Protein AF-A0AAF0P1T5-F1 (afdb_monomer_lite)

Radius of gyration: 16.49 Å; chains: 1; bounding box: 42×25×46 Å

InterPro domains:
  IPR015068 Protein of unknown function DUF1877 [PF08974] (1-131)
  IPR035944 YfbM-like super family [G3DSA:3.40.1760.10] (1-134)
  IPR035944 YfbM-like super family [SSF111069] (29-131)

Foldseek 3Di:
DFDWDFAADDDPVLVVVCVVPLQSVCCVQQNDPVDPPTDGDDGPDTPGFCLQVQLCLFPVARADDDQALSCVRRNADFTHDQPPPGGDHDDDPVSVVSNVVRVVVDDPVSSVVRNDLVSCCVRCRPPNCSCPPVD

Sequence (135 aa):
MSMVLIGRRLSSEEFTAVLTDPTAVDRLLYGDLDDDDAEMPEPELDLDKSWHGIHFPFTGTAWQVSEGAETAILGGVEIGQDGGYGPPRLLDRDTVRAVAAALDALGVETLRARFDPGAMAATDIYPDIWTIGTG

pLDDT: mean 91.22, std 7.33, range [46.47, 97.19]

Organism: NCBI:txid2749844

Structure (mmCIF, N/CA/C/O backbone):
data_AF-A0AAF0P1T5-F1
#
_entry.id   AF-A0AAF0P1T5-F1
#
loop_
_atom_site.group_PDB
_atom_site.id
_atom_site.type_symbol
_atom_site.label_atom_id
_atom_site.label_alt_id
_atom_site.label_comp_id
_atom_site.label_asym_id
_atom_site.label_entity_id
_atom_site.label_seq_id
_atom_site.pdbx_PDB_ins_code
_atom_site.Cartn_x
_atom_site.Cartn_y
_atom_site.Cartn_z
_atom_site.occupancy
_atom_site.B_iso_or_equiv
_atom_site.auth_seq_id
_atom_site.auth_comp_id
_atom_site.auth_asym_id
_atom_site.auth_atom_id
_atom_site.pdbx_PDB_model_num
ATOM 1 N N . MET A 1 1 ? 15.870 8.253 6.026 1.00 63.50 1 MET A N 1
ATOM 2 C CA . MET A 1 1 ? 14.641 7.538 6.422 1.00 63.50 1 MET A CA 1
ATOM 3 C C . MET A 1 1 ? 14.194 6.732 5.205 1.00 63.50 1 MET A C 1
ATOM 5 O O . MET A 1 1 ? 14.362 7.243 4.100 1.00 63.50 1 MET A O 1
ATOM 9 N N . SER A 1 2 ? 13.794 5.467 5.364 1.00 84.19 2 SER A N 1
ATOM 10 C CA . SER A 1 2 ? 13.379 4.614 4.233 1.00 84.19 2 SER A CA 1
ATOM 11 C C . SER A 1 2 ? 11.862 4.467 4.221 1.00 84.19 2 SER A C 1
ATOM 13 O O . SER A 1 2 ? 11.273 4.380 5.292 1.00 84.19 2 SER A O 1
ATOM 15 N N . MET A 1 3 ? 11.261 4.416 3.033 1.00 91.75 3 MET A N 1
ATOM 16 C CA . MET A 1 3 ? 9.818 4.259 2.865 1.00 91.75 3 MET A CA 1
ATOM 17 C C . MET A 1 3 ? 9.492 2.789 2.614 1.00 91.75 3 MET A C 1
ATOM 19 O O . MET A 1 3 ? 9.902 2.233 1.593 1.00 91.75 3 MET A O 1
ATOM 23 N N . VAL A 1 4 ? 8.772 2.172 3.545 1.00 93.19 4 VAL A N 1
ATOM 24 C CA . VAL A 1 4 ? 8.344 0.771 3.463 1.00 93.19 4 VAL A CA 1
ATOM 25 C C . VAL A 1 4 ? 6.828 0.683 3.350 1.00 93.19 4 VAL A C 1
ATOM 27 O O . VAL A 1 4 ? 6.130 1.602 3.778 1.00 93.19 4 VAL A O 1
ATOM 30 N N . LEU A 1 5 ? 6.320 -0.415 2.793 1.00 95.06 5 LEU A N 1
ATOM 31 C CA . LEU A 1 5 ? 4.888 -0.707 2.799 1.00 95.06 5 LEU A CA 1
ATOM 32 C C . LEU A 1 5 ? 4.619 -1.930 3.662 1.00 95.06 5 LEU A C 1
ATOM 34 O O . LEU A 1 5 ? 5.028 -3.041 3.326 1.00 95.06 5 LEU A O 1
ATOM 38 N N . ILE A 1 6 ? 3.859 -1.703 4.727 1.00 94.56 6 ILE A N 1
ATOM 39 C CA . ILE A 1 6 ? 3.277 -2.748 5.560 1.00 94.56 6 ILE A CA 1
ATOM 40 C C . ILE A 1 6 ? 1.759 -2.779 5.381 1.00 94.56 6 ILE A C 1
ATOM 42 O O . ILE A 1 6 ? 1.137 -1.779 5.022 1.00 94.56 6 ILE A O 1
ATOM 46 N N . GLY A 1 7 ? 1.154 -3.932 5.635 1.00 94.75 7 GLY A N 1
ATOM 47 C CA . GLY A 1 7 ? -0.280 -4.142 5.554 1.00 94.75 7 GLY A CA 1
ATOM 48 C C . GLY A 1 7 ? -0.793 -4.957 6.731 1.00 94.75 7 GLY A C 1
ATOM 49 O O . GLY A 1 7 ? -0.135 -5.868 7.234 1.00 94.75 7 GLY A O 1
ATOM 50 N N . ARG A 1 8 ? -2.013 -4.632 7.153 1.00 94.81 8 ARG A N 1
ATOM 51 C CA . ARG A 1 8 ? -2.743 -5.337 8.202 1.00 94.81 8 ARG A CA 1
ATOM 52 C C . ARG A 1 8 ? -4.188 -5.512 7.768 1.00 94.81 8 ARG A C 1
ATOM 54 O O . ARG A 1 8 ? -4.823 -4.572 7.292 1.00 94.81 8 ARG A O 1
ATOM 61 N N . ARG A 1 9 ? -4.731 -6.709 7.964 1.00 95.75 9 ARG A N 1
ATOM 62 C CA . ARG A 1 9 ? -6.161 -6.959 7.803 1.00 95.75 9 ARG A CA 1
ATOM 63 C C . ARG A 1 9 ? -6.913 -6.497 9.044 1.00 95.75 9 ARG A C 1
ATOM 65 O O . ARG A 1 9 ? -6.515 -6.792 10.164 1.00 95.75 9 ARG A O 1
ATOM 72 N N . LEU A 1 10 ? -8.045 -5.838 8.827 1.00 96.12 10 LEU A N 1
ATOM 73 C CA . LEU A 1 10 ? -8.942 -5.427 9.900 1.00 96.12 10 LEU A CA 1
ATOM 74 C C . LEU A 1 10 ? -10.121 -6.396 10.014 1.00 96.12 10 LEU A C 1
ATOM 76 O O . LEU A 1 10 ? -10.700 -6.832 9.012 1.00 96.12 10 LEU A O 1
ATOM 80 N N . SER A 1 11 ? -10.502 -6.718 11.244 1.00 95.94 11 SER A N 1
ATOM 81 C CA . SER A 1 11 ? -11.827 -7.251 11.550 1.00 95.94 11 SER A CA 1
ATOM 82 C C . SER A 1 11 ? -12.910 -6.203 11.265 1.00 95.94 11 SER A C 1
ATOM 84 O O . SER A 1 11 ? -12.636 -5.012 11.118 1.00 95.94 11 SER A O 1
ATOM 86 N N . SER A 1 12 ? -14.177 -6.623 11.199 1.00 95.88 12 SER A N 1
ATOM 87 C CA . SER A 1 12 ? -15.292 -5.681 11.006 1.00 95.88 12 SER A CA 1
ATOM 88 C C . SER A 1 12 ? -15.415 -4.660 12.143 1.00 95.88 12 SER A C 1
ATOM 90 O O . SER A 1 12 ? -15.844 -3.532 11.902 1.00 95.88 12 SER A O 1
ATOM 92 N N . GLU A 1 13 ? -15.030 -5.045 13.362 1.00 96.56 13 GLU A N 1
ATOM 93 C CA . GLU A 1 13 ? -15.007 -4.158 14.526 1.00 96.56 13 GLU A CA 1
ATOM 94 C C . GLU A 1 13 ? -13.891 -3.116 14.402 1.00 96.56 13 GLU A C 1
ATOM 96 O O . GLU A 1 13 ? -14.182 -1.925 14.457 1.00 96.56 13 GLU A O 1
ATOM 101 N N . GLU A 1 14 ? -12.652 -3.539 14.125 1.00 96.31 14 GLU A N 1
ATOM 102 C CA . GLU A 1 14 ? -11.520 -2.622 13.908 1.00 96.31 14 GLU A CA 1
ATOM 103 C C . GLU A 1 14 ? -11.777 -1.674 12.729 1.00 96.31 14 GLU A C 1
ATOM 105 O O . GLU A 1 14 ? -11.534 -0.47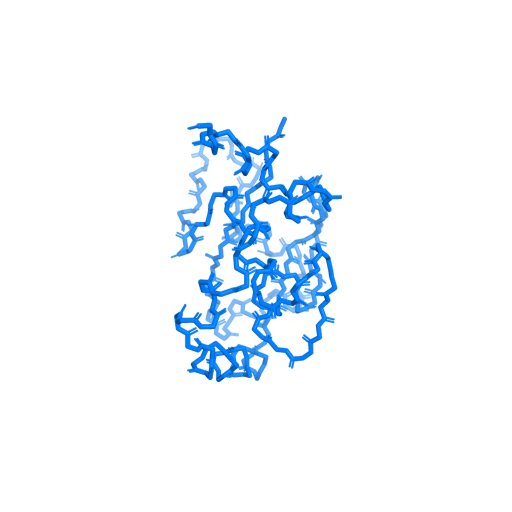7 12.838 1.00 96.31 14 GLU A O 1
ATOM 110 N N . PHE A 1 15 ? -12.330 -2.176 11.619 1.00 96.75 15 PHE A N 1
ATOM 111 C CA . PHE A 1 15 ? -12.688 -1.347 10.466 1.00 96.75 15 PHE A CA 1
ATOM 112 C C . PHE A 1 15 ? -13.705 -0.261 10.846 1.00 96.75 15 PHE A C 1
ATOM 114 O O . PHE A 1 15 ? -13.542 0.904 10.494 1.00 96.75 15 PHE A O 1
ATOM 121 N N . THR A 1 16 ? -14.741 -0.624 11.608 1.00 96.56 16 THR A N 1
ATOM 122 C CA . THR A 1 16 ? -15.753 0.334 12.081 1.00 96.56 16 THR A CA 1
ATOM 123 C C . THR A 1 16 ? -15.161 1.337 13.071 1.00 96.56 16 THR A C 1
ATOM 125 O O . THR A 1 16 ? -15.500 2.522 13.022 1.00 96.56 16 THR A O 1
ATOM 128 N N . ALA A 1 17 ? -14.264 0.884 13.948 1.00 95.94 17 ALA A N 1
ATOM 129 C CA . ALA A 1 17 ? -13.558 1.741 14.889 1.00 95.94 17 ALA A CA 1
ATOM 130 C C . ALA A 1 17 ? -12.705 2.781 14.152 1.00 95.94 17 ALA A C 1
ATOM 132 O O . ALA A 1 17 ? -12.843 3.963 14.435 1.00 95.94 17 ALA A O 1
ATOM 133 N N . VAL A 1 18 ? -11.931 2.368 13.143 1.00 96.69 18 VAL A N 1
ATOM 134 C CA . VAL A 1 18 ? -11.110 3.264 12.309 1.00 96.69 18 VAL A CA 1
ATOM 135 C C . VAL A 1 18 ? -11.966 4.279 11.543 1.00 96.69 18 VAL A C 1
ATOM 137 O O . VAL A 1 18 ? -11.591 5.441 11.430 1.00 96.69 18 VAL A O 1
ATOM 140 N N . LEU A 1 19 ? -13.143 3.884 11.047 1.00 95.62 19 LEU A N 1
ATOM 141 C CA . LEU A 1 19 ? -14.062 4.830 10.401 1.00 95.62 19 LEU A CA 1
ATOM 142 C C . LEU A 1 19 ? -14.679 5.841 11.375 1.00 95.62 19 LEU A C 1
ATOM 144 O O . LEU A 1 19 ? -15.000 6.960 10.979 1.00 95.62 19 LEU A O 1
ATOM 148 N N . THR A 1 20 ? -14.888 5.440 12.629 1.00 96.81 20 THR A N 1
ATOM 149 C CA . THR A 1 20 ? -15.469 6.304 13.668 1.00 96.81 20 THR A CA 1
ATOM 150 C C . THR A 1 20 ? -14.417 7.247 14.249 1.00 96.81 20 THR A C 1
ATOM 152 O O . THR A 1 20 ? -14.707 8.414 14.507 1.00 96.81 20 THR A O 1
ATOM 155 N N . ASP A 1 21 ? -13.201 6.741 14.431 1.00 96.12 21 ASP A N 1
ATOM 156 C CA . ASP A 1 21 ?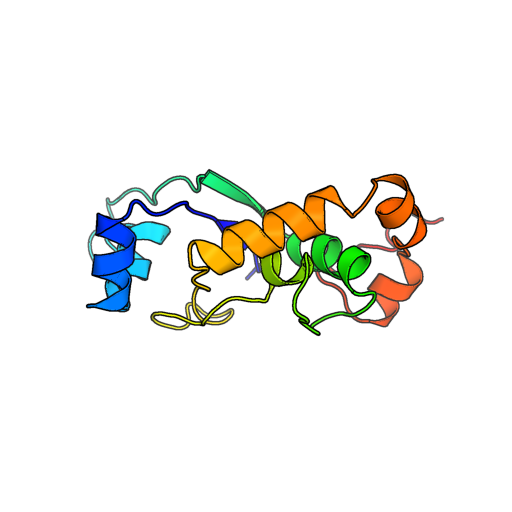 -12.037 7.447 14.942 1.00 96.12 21 ASP A CA 1
ATOM 157 C C . ASP A 1 21 ? -10.798 7.081 14.101 1.00 96.12 21 ASP A C 1
ATOM 159 O O . ASP A 1 21 ? -10.138 6.070 14.364 1.00 96.12 21 ASP A O 1
ATOM 163 N N . PRO A 1 22 ? -10.451 7.909 13.097 1.00 94.50 22 PRO A N 1
ATOM 164 C CA . PRO A 1 22 ? -9.288 7.687 12.243 1.00 94.50 22 PRO A CA 1
ATOM 165 C C . PRO A 1 22 ? -7.958 7.574 12.988 1.00 94.50 22 PRO A C 1
ATOM 167 O O . PRO A 1 22 ? -7.034 6.975 12.452 1.00 94.50 22 PRO A O 1
ATOM 170 N N . THR A 1 23 ? -7.841 8.109 14.210 1.00 91.62 23 THR A N 1
ATOM 171 C CA . THR A 1 23 ? -6.604 8.012 15.008 1.00 91.62 23 THR A CA 1
ATOM 172 C C . THR A 1 23 ? -6.364 6.599 15.544 1.00 91.62 23 THR A C 1
ATOM 174 O O . THR A 1 23 ? -5.242 6.236 15.890 1.00 91.62 23 THR A O 1
ATOM 177 N N . ALA A 1 24 ? -7.394 5.742 15.545 1.00 92.94 24 ALA A N 1
ATOM 178 C CA . ALA A 1 24 ? -7.254 4.341 15.920 1.00 92.94 24 ALA A CA 1
ATOM 179 C C . ALA A 1 24 ? -6.295 3.569 14.994 1.00 92.94 24 ALA A C 1
ATOM 181 O O . ALA A 1 24 ? -5.762 2.541 15.414 1.00 92.94 24 ALA A O 1
ATOM 182 N N . VAL A 1 25 ? -6.055 4.057 13.767 1.00 93.81 25 VAL A N 1
ATOM 183 C CA . VAL A 1 25 ? -5.121 3.426 12.824 1.00 93.81 25 VAL A CA 1
ATOM 184 C C . VAL A 1 25 ? -3.686 3.422 13.349 1.00 93.81 25 VAL A C 1
ATOM 186 O O . VAL A 1 25 ? -2.998 2.416 13.197 1.00 93.81 25 VAL A O 1
ATOM 189 N N . ASP A 1 26 ? -3.266 4.483 14.040 1.00 90.88 26 ASP A N 1
ATOM 190 C CA . ASP A 1 26 ? -1.896 4.611 14.541 1.00 90.88 26 ASP A CA 1
ATOM 191 C C . ASP A 1 26 ? -1.622 3.541 15.595 1.00 90.88 26 ASP A C 1
ATOM 193 O O . ASP A 1 26 ? -0.620 2.836 15.523 1.00 90.88 26 ASP A O 1
ATOM 197 N N . ARG A 1 27 ? -2.585 3.305 16.493 1.00 90.62 27 ARG A N 1
ATOM 198 C CA . ARG A 1 27 ? -2.495 2.228 17.487 1.00 90.62 27 ARG A CA 1
ATOM 199 C C . ARG A 1 27 ? -2.436 0.841 16.851 1.00 90.62 27 ARG A C 1
ATOM 201 O O . ARG A 1 27 ? -1.736 -0.041 17.340 1.00 90.62 27 ARG A O 1
ATOM 208 N N . LEU A 1 28 ? -3.188 0.629 15.773 1.00 92.38 28 LEU A N 1
ATOM 209 C CA . LEU A 1 28 ? -3.244 -0.662 15.083 1.00 92.38 28 LEU A CA 1
ATOM 210 C C . LEU A 1 28 ? -1.959 -0.979 14.306 1.00 92.38 28 LEU A C 1
ATOM 212 O O . LEU A 1 28 ? -1.636 -2.158 14.146 1.00 92.38 28 LEU A O 1
ATOM 216 N N . LEU A 1 29 ? -1.265 0.046 13.806 1.00 90.56 29 LEU A N 1
ATOM 217 C CA . LEU A 1 29 ? -0.040 -0.101 13.016 1.00 90.56 29 LEU A CA 1
ATOM 218 C C . LEU A 1 29 ? 1.231 -0.002 13.860 1.00 90.56 29 LEU A C 1
ATOM 220 O O . LEU A 1 29 ? 2.190 -0.722 13.596 1.00 90.56 29 LEU A O 1
ATOM 224 N N . TYR A 1 30 ? 1.243 0.882 14.853 1.00 88.06 30 TYR A N 1
ATOM 225 C CA . TYR A 1 30 ? 2.445 1.268 15.591 1.00 88.06 30 TYR A CA 1
ATOM 226 C C . TYR A 1 30 ? 2.377 0.950 17.087 1.00 88.06 30 TYR A C 1
ATOM 228 O O . TYR A 1 30 ? 3.381 1.090 17.774 1.00 88.06 30 TYR A O 1
ATOM 236 N N . GLY A 1 31 ? 1.239 0.470 17.592 1.00 89.00 31 GLY A N 1
ATOM 237 C CA . GLY A 1 31 ? 1.063 0.207 19.020 1.00 89.00 31 GLY A CA 1
ATOM 238 C C . GLY A 1 31 ? 0.773 1.480 19.813 1.00 89.00 31 GLY A C 1
ATOM 239 O O . GLY A 1 31 ? 0.341 2.492 19.261 1.00 89.00 31 GLY A O 1
ATOM 240 N N . ASP A 1 32 ? 0.940 1.416 21.131 1.00 87.88 32 ASP A N 1
ATOM 241 C CA . ASP A 1 32 ? 0.719 2.579 21.987 1.00 87.88 32 ASP A CA 1
ATOM 242 C C . ASP A 1 32 ? 1.916 3.533 21.905 1.00 87.88 32 ASP A C 1
ATOM 244 O O . ASP A 1 32 ? 2.958 3.287 22.499 1.00 87.88 32 ASP A O 1
ATOM 248 N N . LEU A 1 33 ? 1.770 4.615 21.137 1.00 84.38 33 LEU A N 1
ATOM 249 C CA . LEU A 1 33 ? 2.833 5.603 20.928 1.00 84.38 33 LEU A CA 1
ATOM 250 C C . LEU A 1 33 ? 3.164 6.424 22.187 1.00 84.38 33 LEU A C 1
ATOM 252 O O . LEU A 1 33 ? 4.179 7.119 22.190 1.00 84.38 33 LEU A O 1
ATOM 256 N N . ASP A 1 34 ? 2.321 6.370 23.224 1.00 86.69 34 ASP A N 1
ATOM 257 C CA . ASP A 1 34 ? 2.553 7.048 24.505 1.00 86.69 34 ASP A CA 1
ATOM 258 C C . ASP A 1 34 ? 3.301 6.158 25.522 1.00 86.69 34 ASP A C 1
ATOM 260 O O . ASP A 1 34 ? 3.691 6.640 26.590 1.00 86.69 34 ASP A O 1
ATOM 264 N N . ASP A 1 35 ? 3.502 4.873 25.211 1.00 88.44 35 ASP A N 1
ATOM 265 C CA . ASP A 1 35 ? 4.210 3.904 26.050 1.00 88.44 35 ASP A CA 1
ATOM 266 C C . ASP A 1 35 ? 5.524 3.482 25.375 1.00 88.44 35 ASP A C 1
ATOM 268 O O . ASP A 1 35 ? 5.537 2.703 24.424 1.00 88.44 35 ASP A O 1
ATOM 272 N N . ASP A 1 36 ? 6.649 3.989 25.889 1.00 83.56 36 ASP A N 1
ATOM 273 C CA . ASP A 1 36 ? 7.991 3.690 25.367 1.00 83.56 36 ASP A CA 1
ATOM 274 C C . ASP A 1 36 ? 8.348 2.187 25.439 1.00 83.56 36 ASP A C 1
ATOM 276 O O . ASP A 1 36 ? 9.247 1.739 24.721 1.00 83.56 36 ASP A O 1
ATOM 280 N N . ASP A 1 37 ? 7.665 1.412 26.292 1.00 87.56 37 ASP A N 1
ATOM 281 C CA . ASP A 1 37 ? 7.854 -0.035 26.435 1.00 87.56 37 ASP A CA 1
ATOM 282 C C . ASP A 1 37 ? 6.883 -0.852 25.553 1.00 87.56 37 ASP A C 1
ATOM 284 O O . ASP A 1 37 ? 6.976 -2.086 25.511 1.00 87.56 37 ASP A O 1
ATOM 288 N N . ALA A 1 38 ? 5.951 -0.208 24.839 1.00 85.06 38 ALA A N 1
ATOM 289 C CA . ALA A 1 38 ? 5.011 -0.906 23.974 1.00 85.06 38 ALA A CA 1
ATOM 290 C C . ALA A 1 38 ? 5.706 -1.488 22.736 1.00 85.06 38 ALA A C 1
ATOM 292 O O . ALA A 1 38 ? 6.399 -0.808 21.976 1.00 85.06 38 ALA A O 1
ATOM 293 N N . GLU A 1 39 ? 5.471 -2.777 22.489 1.00 85.44 39 GLU A N 1
ATOM 294 C CA . GLU A 1 39 ? 5.945 -3.428 21.274 1.00 85.44 39 GLU A CA 1
ATOM 295 C C . GLU A 1 39 ? 5.092 -3.007 20.073 1.00 85.44 39 GLU A C 1
ATOM 297 O O . GLU A 1 39 ? 3.857 -3.076 20.098 1.00 85.44 39 GLU A O 1
ATOM 302 N N . MET A 1 40 ? 5.764 -2.620 18.986 1.00 86.62 40 MET A N 1
ATOM 303 C CA . MET A 1 40 ? 5.099 -2.422 17.704 1.00 86.62 40 MET A CA 1
ATOM 304 C C . MET A 1 40 ? 4.457 -3.738 17.242 1.00 86.62 40 MET A C 1
ATOM 306 O O . MET A 1 40 ? 5.148 -4.759 17.181 1.00 86.62 40 MET A O 1
ATOM 310 N N . PRO A 1 41 ? 3.169 -3.731 16.856 1.00 90.12 41 PRO A N 1
ATOM 311 C CA . PRO A 1 41 ? 2.532 -4.909 16.290 1.00 90.12 41 PRO A CA 1
ATOM 312 C C . PRO A 1 41 ? 3.275 -5.396 15.041 1.00 90.12 41 PRO A C 1
ATOM 314 O O . PRO A 1 41 ? 3.588 -4.605 14.150 1.00 90.12 41 PRO A O 1
ATOM 317 N N . GLU A 1 42 ? 3.503 -6.706 14.930 1.00 89.50 42 GLU A N 1
ATOM 318 C CA . GLU A 1 42 ? 4.022 -7.279 13.686 1.00 89.50 42 GLU A CA 1
ATOM 319 C C . GLU A 1 42 ? 2.980 -7.130 12.558 1.00 89.50 42 GLU A C 1
ATOM 321 O O . GLU A 1 42 ? 1.804 -7.474 12.750 1.00 89.50 42 GLU A O 1
ATOM 326 N N . PRO A 1 43 ? 3.371 -6.623 11.376 1.00 91.38 43 PRO A N 1
ATOM 327 C CA . PRO A 1 43 ? 2.453 -6.498 10.253 1.00 91.38 43 PRO A CA 1
ATOM 328 C C . PRO A 1 43 ? 2.122 -7.870 9.644 1.00 91.38 43 PRO A C 1
ATOM 330 O O . PRO A 1 43 ? 2.968 -8.757 9.568 1.00 91.38 43 PRO A O 1
ATOM 333 N N . GLU A 1 44 ? 0.889 -8.044 9.149 1.00 94.38 44 GLU A N 1
ATOM 334 C CA . GLU A 1 44 ? 0.496 -9.280 8.442 1.00 94.38 44 GLU A CA 1
ATOM 335 C C . GLU A 1 44 ? 1.124 -9.365 7.036 1.00 94.38 44 GLU A C 1
ATOM 337 O O . GLU A 1 44 ? 1.297 -10.454 6.487 1.00 94.38 44 GLU A O 1
ATOM 342 N N . LEU A 1 45 ? 1.444 -8.213 6.442 1.00 95.25 45 LEU A N 1
ATOM 343 C CA . LEU A 1 45 ? 2.118 -8.068 5.158 1.00 95.25 45 LEU A CA 1
ATOM 344 C C . LEU A 1 45 ? 3.257 -7.063 5.308 1.00 95.25 45 LEU A C 1
ATOM 346 O O . LEU A 1 45 ? 3.029 -5.950 5.769 1.00 95.25 45 LEU A O 1
ATOM 350 N N . ASP A 1 46 ? 4.448 -7.416 4.843 1.00 95.25 46 ASP A N 1
ATOM 351 C CA . ASP A 1 46 ? 5.583 -6.501 4.749 1.00 95.25 46 ASP A CA 1
ATOM 352 C C . ASP A 1 46 ? 6.224 -6.650 3.364 1.00 95.25 46 ASP A C 1
ATOM 354 O O . ASP A 1 46 ? 6.672 -7.734 2.984 1.00 95.25 46 ASP A O 1
ATOM 358 N N . LEU A 1 47 ? 6.198 -5.574 2.576 1.00 95.88 47 LEU A N 1
ATOM 359 C CA . LEU A 1 47 ? 6.832 -5.508 1.255 1.00 95.88 47 LEU A CA 1
ATOM 360 C C . LEU A 1 47 ? 8.204 -4.820 1.302 1.00 95.88 47 LEU A C 1
ATOM 362 O O . LEU A 1 47 ? 8.840 -4.665 0.251 1.00 95.88 47 LEU A O 1
ATOM 366 N N . ASP A 1 48 ? 8.651 -4.388 2.484 1.00 94.81 48 ASP A N 1
ATOM 367 C CA . ASP A 1 48 ? 9.812 -3.530 2.698 1.00 94.81 48 ASP A CA 1
ATOM 368 C C . ASP A 1 48 ? 9.811 -2.396 1.653 1.00 94.81 48 ASP A C 1
ATOM 370 O O . ASP A 1 48 ? 8.797 -1.722 1.457 1.00 94.81 48 ASP A O 1
ATOM 374 N N . LYS A 1 49 ? 10.902 -2.212 0.907 1.00 95.50 49 LYS A N 1
ATOM 375 C CA . LYS A 1 49 ? 11.050 -1.167 -0.118 1.00 95.50 49 LYS A CA 1
ATOM 376 C C . LYS A 1 49 ? 10.522 -1.581 -1.491 1.00 95.50 49 LYS A C 1
ATOM 378 O O . LYS A 1 49 ? 10.592 -0.799 -2.429 1.00 95.50 49 LYS A O 1
ATOM 383 N N . SER A 1 50 ? 9.990 -2.792 -1.643 1.00 95.00 50 SER A N 1
ATOM 384 C CA . SER A 1 50 ? 9.642 -3.354 -2.958 1.00 95.00 50 SER A CA 1
ATOM 385 C C . SER A 1 50 ? 8.329 -2.813 -3.533 1.00 95.00 50 SER A C 1
ATOM 387 O O . SER A 1 50 ? 8.004 -3.088 -4.686 1.00 95.00 50 SER A O 1
ATOM 389 N N . TRP A 1 51 ? 7.558 -2.056 -2.751 1.00 95.44 51 TRP A N 1
ATOM 390 C CA . TRP A 1 51 ? 6.193 -1.639 -3.081 1.00 95.44 51 TRP A CA 1
ATOM 391 C C . TRP A 1 51 ? 6.078 -0.862 -4.400 1.00 95.44 51 TRP A C 1
ATOM 393 O O . TRP A 1 51 ? 5.184 -1.144 -5.197 1.00 95.44 51 TRP A O 1
ATOM 403 N N . HIS A 1 52 ? 6.997 0.066 -4.679 1.00 94.81 52 HIS A N 1
ATOM 404 C CA . HIS A 1 52 ? 6.947 0.874 -5.905 1.00 94.81 52 HIS A CA 1
ATOM 405 C C . HIS A 1 52 ? 7.336 0.036 -7.126 1.00 94.81 52 HIS A C 1
ATOM 407 O O . HIS A 1 52 ? 6.719 0.135 -8.186 1.00 94.81 52 HIS A O 1
ATOM 413 N N . GLY A 1 53 ? 8.304 -0.867 -6.940 1.00 94.69 53 GLY A N 1
ATOM 414 C CA . GLY A 1 53 ? 8.698 -1.849 -7.944 1.00 94.69 53 GLY A CA 1
ATOM 415 C C . GLY A 1 53 ? 7.619 -2.885 -8.256 1.00 94.69 53 GLY A C 1
ATOM 416 O O . GLY A 1 53 ? 7.586 -3.401 -9.367 1.00 94.69 53 GLY A O 1
ATOM 417 N N . ILE A 1 54 ? 6.717 -3.161 -7.311 1.00 94.44 54 ILE A N 1
ATOM 418 C CA . ILE A 1 54 ? 5.520 -3.987 -7.521 1.00 94.44 54 ILE A CA 1
ATOM 419 C C . ILE A 1 54 ? 4.417 -3.181 -8.222 1.00 94.44 54 ILE A C 1
ATOM 421 O O . ILE A 1 54 ? 3.748 -3.704 -9.111 1.00 94.44 54 ILE A O 1
ATOM 425 N N . HIS A 1 55 ? 4.245 -1.905 -7.866 1.00 94.81 55 HIS A N 1
ATOM 426 C CA . HIS A 1 55 ? 3.264 -1.023 -8.500 1.00 94.81 55 HIS A CA 1
ATOM 427 C C . HIS A 1 55 ? 3.541 -0.825 -9.998 1.00 94.81 55 HIS A C 1
ATOM 429 O O . HIS A 1 55 ? 2.614 -0.871 -10.810 1.00 94.81 55 HIS A O 1
ATOM 435 N N . PHE A 1 56 ? 4.809 -0.652 -10.384 1.00 94.69 56 PHE A N 1
ATOM 436 C CA . PHE A 1 56 ? 5.167 -0.335 -11.765 1.00 94.69 56 PHE A CA 1
ATOM 437 C C . PHE A 1 56 ? 4.694 -1.393 -12.788 1.00 94.69 56 PHE A C 1
ATOM 439 O O . PHE A 1 56 ? 4.024 -1.012 -13.742 1.00 94.69 56 PHE A O 1
ATOM 446 N N . PRO A 1 57 ? 4.910 -2.713 -12.622 1.00 92.75 57 PRO A N 1
ATOM 447 C CA . PRO A 1 57 ? 4.370 -3.719 -13.544 1.00 92.75 57 PRO A CA 1
ATOM 448 C C . PRO A 1 57 ? 2.835 -3.772 -13.630 1.00 92.75 57 PRO A C 1
ATOM 450 O O . PRO A 1 57 ? 2.293 -4.291 -14.614 1.00 92.75 57 PRO A O 1
ATOM 453 N N . PHE A 1 58 ? 2.112 -3.252 -12.633 1.00 91.50 58 PHE A N 1
ATOM 454 C CA . PHE A 1 58 ? 0.651 -3.185 -12.687 1.00 91.50 58 PHE A CA 1
ATOM 455 C C . PHE A 1 58 ? 0.179 -2.124 -13.687 1.00 91.50 58 PHE A C 1
ATOM 457 O O . PHE A 1 58 ? -0.679 -2.428 -14.520 1.00 91.50 58 PHE A O 1
ATOM 464 N N . THR A 1 59 ? 0.785 -0.930 -13.668 1.00 85.06 59 THR A N 1
ATOM 465 C CA . THR A 1 59 ? 0.296 0.251 -14.412 1.00 85.06 59 THR A CA 1
ATOM 466 C C . THR A 1 59 ? 1.207 0.718 -15.546 1.00 85.06 59 THR A C 1
ATOM 468 O O . THR A 1 59 ? 0.754 1.402 -16.459 1.00 85.06 59 THR A O 1
ATOM 471 N N . GLY A 1 60 ? 2.490 0.361 -15.504 1.00 85.12 60 GLY A N 1
ATOM 472 C CA . GLY A 1 60 ? 3.553 0.951 -16.320 1.00 85.12 60 GLY A CA 1
ATOM 473 C C . GLY A 1 60 ? 3.918 2.381 -15.906 1.00 85.12 60 GLY A C 1
ATOM 474 O O . GLY A 1 60 ? 4.567 3.090 -16.672 1.00 85.12 60 GLY A O 1
ATOM 475 N N . THR A 1 61 ? 3.470 2.837 -14.733 1.00 87.31 61 THR A N 1
ATOM 476 C CA . THR A 1 61 ? 3.656 4.214 -14.260 1.00 87.31 61 THR A CA 1
ATOM 477 C C . THR A 1 61 ? 4.137 4.241 -12.816 1.00 87.31 61 THR A C 1
ATOM 479 O O . THR A 1 61 ? 4.014 3.257 -12.092 1.00 87.31 61 THR A O 1
ATOM 482 N N . ALA A 1 62 ? 4.688 5.378 -12.391 1.00 89.00 62 ALA A N 1
ATOM 483 C CA . ALA A 1 62 ? 5.205 5.519 -11.037 1.00 89.00 62 ALA A CA 1
ATOM 484 C C . ALA A 1 62 ? 4.096 5.660 -9.983 1.00 89.00 62 ALA A C 1
ATOM 486 O O . ALA A 1 62 ? 4.174 5.038 -8.935 1.00 89.00 62 ALA A O 1
ATOM 487 N N . TRP A 1 63 ? 3.072 6.473 -10.224 1.00 90.88 63 TRP A N 1
ATOM 488 C CA . TRP A 1 63 ? 2.141 6.862 -9.154 1.00 90.88 63 TRP A CA 1
ATOM 489 C C . TRP A 1 63 ? 0.672 6.799 -9.556 1.00 90.88 63 TRP A C 1
ATOM 491 O O . TRP A 1 63 ? -0.193 7.115 -8.741 1.00 90.88 63 TRP A O 1
ATOM 501 N N . GLN A 1 64 ? 0.365 6.466 -10.813 1.00 88.75 64 GLN A N 1
ATOM 502 C CA . GLN A 1 64 ? -1.021 6.500 -11.266 1.00 88.75 64 GLN A CA 1
ATOM 503 C C . GLN A 1 64 ? -1.769 5.293 -10.728 1.00 88.75 64 GLN A C 1
ATOM 505 O O . GLN A 1 64 ? -1.304 4.162 -10.816 1.00 88.75 64 GLN A O 1
ATOM 510 N N . VAL A 1 65 ? -2.963 5.550 -10.211 1.00 86.75 65 VAL A N 1
ATOM 511 C CA . VAL A 1 65 ? -3.871 4.515 -9.737 1.00 86.75 65 VAL A CA 1
ATOM 512 C C . VAL A 1 65 ? -5.132 4.566 -10.579 1.00 86.75 65 VAL A C 1
ATOM 514 O O . VAL A 1 65 ? -5.769 5.616 -10.671 1.00 86.75 65 VAL A O 1
ATOM 517 N N . SER A 1 66 ? -5.487 3.442 -11.197 1.00 81.56 66 SER A N 1
ATOM 518 C CA . SER A 1 66 ? -6.815 3.207 -11.757 1.00 81.56 66 SER A CA 1
ATOM 519 C C . SER A 1 66 ? -7.527 2.089 -10.984 1.00 81.56 66 SER A C 1
ATOM 521 O O . SER A 1 66 ? -6.986 1.532 -10.021 1.00 81.56 66 SER A O 1
ATOM 523 N N . GLU A 1 67 ? -8.774 1.792 -11.353 1.00 78.19 67 GLU A N 1
ATOM 524 C CA . GLU A 1 67 ? -9.564 0.717 -10.744 1.00 78.19 67 GLU A CA 1
ATOM 525 C C . GLU A 1 67 ? -9.004 -0.656 -11.171 1.00 78.19 67 GLU A C 1
ATOM 527 O O . GLU A 1 67 ? -9.484 -1.286 -12.114 1.00 78.19 67 GLU A O 1
ATOM 532 N N . GLY A 1 68 ? -7.942 -1.102 -10.492 1.00 89.19 68 GLY A N 1
ATOM 533 C CA . GLY A 1 68 ? -7.191 -2.313 -10.826 1.00 89.19 68 GLY A CA 1
ATOM 534 C C . GLY A 1 68 ? -6.258 -2.806 -9.713 1.00 89.19 68 GLY A C 1
ATOM 535 O O . GLY A 1 68 ? -6.395 -2.443 -8.544 1.00 89.19 68 GLY A O 1
ATOM 536 N N . ALA A 1 69 ? -5.302 -3.664 -10.072 1.00 92.25 69 ALA A N 1
ATOM 537 C CA . ALA A 1 69 ? -4.355 -4.292 -9.143 1.00 92.25 69 ALA A CA 1
ATOM 538 C C . ALA A 1 69 ? -3.480 -3.280 -8.383 1.00 92.25 69 ALA A C 1
ATOM 540 O O . ALA A 1 69 ? -3.104 -3.498 -7.235 1.00 92.25 69 ALA A O 1
ATOM 541 N N . GLU A 1 70 ? -3.194 -2.141 -8.997 1.00 92.25 70 GLU A N 1
ATOM 542 C CA . GLU A 1 70 ? -2.420 -1.041 -8.436 1.00 92.25 70 GLU A CA 1
ATOM 543 C C . GLU A 1 70 ? -3.057 -0.364 -7.225 1.00 92.25 70 GLU A C 1
ATOM 545 O O . GLU A 1 70 ? -2.346 0.221 -6.400 1.00 92.25 70 GLU A O 1
ATOM 550 N N . THR A 1 71 ? -4.378 -0.514 -7.078 1.00 94.69 71 THR A N 1
ATOM 551 C CA . THR A 1 71 ? -5.110 -0.077 -5.889 1.00 94.69 71 THR A CA 1
ATOM 552 C C . THR A 1 71 ? -4.591 -0.787 -4.633 1.00 94.69 71 THR A C 1
ATOM 554 O O . THR A 1 71 ? -4.668 -0.214 -3.551 1.00 94.69 71 THR A O 1
ATOM 557 N N . ALA A 1 72 ? -3.972 -1.971 -4.766 1.00 94.19 72 ALA A N 1
ATOM 558 C CA . ALA A 1 72 ? -3.329 -2.685 -3.660 1.00 94.19 72 ALA A CA 1
ATOM 559 C C . ALA A 1 72 ? -2.183 -1.906 -2.990 1.00 94.19 72 ALA A C 1
ATOM 561 O O . ALA A 1 72 ? -1.889 -2.164 -1.827 1.00 94.19 72 ALA A O 1
ATOM 562 N N . ILE A 1 73 ? -1.512 -1.007 -3.723 1.00 94.81 73 ILE A N 1
ATOM 563 C CA . ILE A 1 73 ? -0.306 -0.308 -3.247 1.00 94.81 73 ILE A CA 1
ATOM 564 C C . ILE A 1 73 ? -0.602 1.163 -2.945 1.00 94.81 73 ILE A C 1
ATOM 566 O O . ILE A 1 73 ? -0.271 1.650 -1.869 1.00 94.81 73 ILE A O 1
ATOM 570 N N . LEU A 1 74 ? -1.219 1.876 -3.892 1.00 94.06 74 LEU A N 1
ATOM 571 C CA . LEU A 1 74 ? -1.415 3.332 -3.814 1.00 94.06 74 LEU A CA 1
ATOM 572 C C . LEU A 1 74 ? -2.896 3.752 -3.825 1.00 94.06 74 LEU A C 1
ATOM 574 O O . LEU A 1 74 ? -3.189 4.944 -3.850 1.00 94.06 74 LEU A O 1
ATOM 578 N N . GLY A 1 75 ? -3.834 2.800 -3.824 1.00 93.81 75 GLY A N 1
ATOM 579 C CA . GLY A 1 75 ? -5.269 3.088 -3.862 1.00 93.81 75 GLY A CA 1
ATOM 580 C C . GLY A 1 75 ? -5.919 3.217 -2.487 1.00 93.81 75 GLY A C 1
ATOM 581 O O . GLY A 1 75 ? -5.276 3.578 -1.504 1.00 93.81 75 GLY A O 1
ATOM 582 N N . GLY A 1 76 ? -7.221 2.937 -2.425 1.00 94.19 76 GLY A N 1
ATOM 583 C CA . GLY A 1 76 ? -8.015 3.121 -1.211 1.00 94.19 76 GLY A CA 1
ATOM 584 C C . GLY A 1 76 ? -8.175 4.592 -0.821 1.00 94.19 76 GLY A C 1
ATOM 585 O O . GLY A 1 76 ? -7.944 5.502 -1.619 1.00 94.19 76 GLY A O 1
ATOM 586 N N . VAL A 1 77 ? -8.594 4.815 0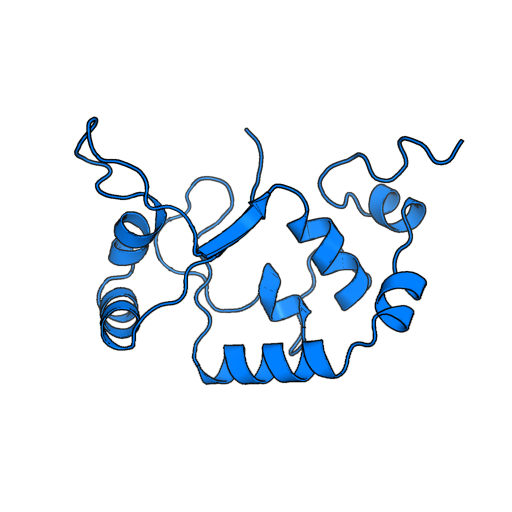.421 1.00 94.94 77 VAL A N 1
ATOM 587 C CA . VAL A 1 77 ? -8.765 6.149 1.007 1.00 94.94 77 VAL A CA 1
ATOM 588 C C . VAL A 1 77 ? -7.723 6.388 2.088 1.00 94.94 77 VAL A C 1
ATOM 590 O O . VAL A 1 77 ? -7.512 5.542 2.951 1.00 94.94 77 VAL A O 1
ATOM 593 N N . GLU A 1 78 ? -7.073 7.546 2.039 1.00 95.44 78 GLU A N 1
ATOM 594 C CA . GLU A 1 78 ? -6.168 7.992 3.098 1.00 95.44 78 GLU A CA 1
ATOM 595 C C . GLU A 1 78 ? -6.947 8.188 4.404 1.00 95.44 78 GLU A C 1
ATOM 597 O O . GLU A 1 78 ? -8.038 8.767 4.407 1.00 95.44 78 GLU A O 1
ATOM 602 N N . ILE A 1 79 ? -6.401 7.685 5.509 1.00 95.62 79 ILE A N 1
ATOM 603 C CA . ILE A 1 79 ? -7.029 7.735 6.826 1.00 95.62 79 ILE A CA 1
ATOM 604 C C . ILE A 1 79 ? -5.992 7.959 7.923 1.00 95.62 79 ILE A C 1
ATOM 606 O O . ILE A 1 79 ? -4.884 7.440 7.852 1.00 95.62 79 ILE A O 1
ATOM 610 N N . GLY A 1 80 ? -6.371 8.705 8.960 1.00 92.62 80 GLY A N 1
ATOM 611 C CA . GLY A 1 80 ? -5.482 9.018 10.078 1.00 92.62 80 GLY A CA 1
ATOM 612 C C . GLY A 1 80 ? -4.489 10.133 9.753 1.00 92.62 80 GLY A C 1
ATOM 613 O O . GLY A 1 80 ? -4.749 10.986 8.900 1.00 92.62 80 GLY A O 1
ATOM 614 N N . GLN A 1 81 ? -3.383 10.166 1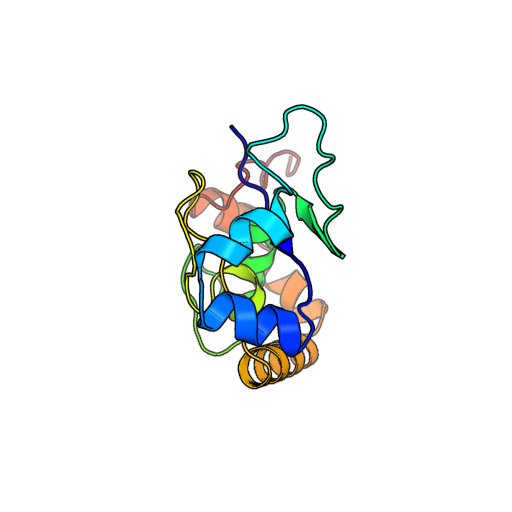0.494 1.00 89.88 81 GLN A N 1
ATOM 615 C CA . GLN A 1 81 ? -2.355 11.195 10.360 1.00 89.88 81 GLN A CA 1
ATOM 616 C C . GLN A 1 81 ? -1.245 10.775 9.391 1.00 89.88 81 GLN A C 1
ATOM 618 O O . GLN A 1 81 ? -1.016 9.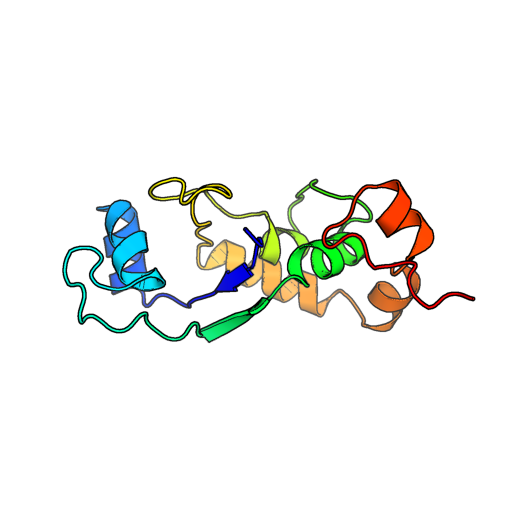596 9.140 1.00 89.88 81 GLN A O 1
ATOM 623 N N . ASP A 1 82 ? -0.549 11.767 8.837 1.00 90.56 82 ASP A N 1
ATOM 624 C CA . ASP A 1 82 ? 0.639 11.539 8.016 1.00 90.56 82 ASP A CA 1
ATOM 625 C C . ASP A 1 82 ? 1.848 11.224 8.912 1.00 90.56 82 ASP A C 1
ATOM 627 O O . ASP A 1 82 ? 2.297 12.073 9.686 1.00 90.56 82 ASP A O 1
ATOM 631 N N . GLY A 1 83 ? 2.385 10.008 8.779 1.00 82.19 83 GLY A N 1
ATOM 632 C CA . GLY A 1 83 ? 3.575 9.532 9.493 1.00 82.19 83 GLY A CA 1
ATOM 633 C C . GLY A 1 83 ? 4.916 9.916 8.845 1.00 82.19 83 GLY A C 1
ATOM 634 O O . GLY A 1 83 ? 5.958 9.390 9.231 1.00 82.19 83 GLY A O 1
ATOM 635 N N . GLY A 1 84 ? 4.912 10.793 7.836 1.00 85.56 84 GLY A N 1
ATOM 636 C CA . GLY A 1 84 ? 6.089 11.280 7.103 1.00 85.56 84 GLY A CA 1
ATOM 637 C C . GLY A 1 84 ? 6.207 10.777 5.659 1.00 85.56 84 GLY A C 1
ATOM 638 O O . GLY A 1 84 ? 7.053 11.275 4.914 1.00 85.56 84 GLY A O 1
ATOM 639 N N . TYR A 1 85 ? 5.369 9.820 5.253 1.00 85.62 85 TYR A N 1
ATOM 640 C CA . TYR A 1 85 ? 5.300 9.264 3.892 1.00 85.62 85 TYR A CA 1
ATOM 641 C C . TYR A 1 85 ? 3.873 9.275 3.320 1.00 85.62 85 TYR A C 1
ATOM 643 O O . TYR A 1 85 ? 3.579 8.572 2.352 1.00 85.62 85 TYR A O 1
ATOM 651 N N . GLY A 1 86 ? 2.999 10.084 3.913 1.00 89.75 86 GLY A N 1
ATOM 652 C CA . GLY A 1 86 ? 1.564 10.093 3.684 1.00 89.75 86 GLY A CA 1
ATOM 653 C C . GLY A 1 86 ? 0.798 9.322 4.769 1.00 89.75 86 GLY A C 1
ATOM 654 O O . GLY A 1 86 ? 1.392 8.543 5.525 1.00 89.75 86 GLY A O 1
ATOM 655 N N . PRO A 1 87 ? -0.528 9.525 4.858 1.00 93.56 87 PRO A N 1
ATOM 656 C CA . PRO A 1 87 ? -1.376 8.765 5.767 1.00 93.56 87 PRO A CA 1
ATOM 657 C C . PRO A 1 87 ? -1.490 7.287 5.359 1.00 93.56 87 PRO A C 1
ATOM 659 O O . PRO A 1 87 ? -1.385 6.960 4.169 1.00 93.56 87 PRO A O 1
ATOM 662 N N . PRO A 1 88 ? -1.790 6.389 6.312 1.00 94.56 88 PRO A N 1
ATOM 663 C CA . PRO A 1 88 ? -2.251 5.040 6.014 1.00 94.56 88 PRO A CA 1
ATOM 664 C C . PRO A 1 88 ? -3.409 5.023 5.012 1.00 94.56 88 PRO A C 1
ATOM 666 O O . PRO A 1 88 ? -4.253 5.919 4.981 1.00 94.56 88 PRO A O 1
ATOM 669 N N . ARG A 1 89 ? -3.478 3.968 4.199 1.00 95.88 89 ARG A N 1
ATOM 670 C CA . ARG A 1 89 ? -4.535 3.781 3.198 1.00 95.88 89 ARG A CA 1
ATOM 671 C C . ARG A 1 89 ? -5.469 2.659 3.626 1.00 95.88 89 ARG A C 1
ATOM 673 O O . ARG A 1 89 ? -5.032 1.539 3.880 1.00 95.88 89 ARG A O 1
ATOM 680 N N . LEU A 1 90 ? -6.762 2.957 3.685 1.00 96.88 90 LEU A N 1
ATOM 681 C CA . LEU A 1 90 ? -7.818 2.010 4.013 1.00 96.88 90 LEU A CA 1
ATOM 682 C C . LEU A 1 90 ? -8.492 1.506 2.736 1.00 96.88 90 LEU A C 1
ATOM 684 O O . LEU A 1 90 ? -8.975 2.288 1.915 1.00 96.88 90 LEU A O 1
ATOM 688 N N . LEU A 1 91 ? -8.555 0.183 2.592 1.00 97.19 91 LEU A N 1
ATOM 689 C CA . LEU A 1 91 ? -9.315 -0.488 1.544 1.00 97.19 91 LEU A CA 1
ATOM 690 C C . LEU A 1 91 ? -10.526 -1.166 2.184 1.00 97.19 91 LEU A C 1
ATOM 692 O O . LEU A 1 91 ? -10.383 -1.973 3.105 1.00 97.19 91 LEU A O 1
ATOM 696 N N . ASP A 1 92 ? -11.721 -0.850 1.691 1.00 96.38 92 ASP A N 1
ATOM 697 C CA . ASP A 1 92 ? -12.933 -1.532 2.130 1.00 96.38 92 ASP A CA 1
ATOM 698 C C . ASP A 1 92 ? -13.057 -2.933 1.513 1.00 96.38 92 ASP A C 1
ATOM 700 O O . ASP A 1 92 ? -12.283 -3.359 0.650 1.00 96.38 92 ASP A O 1
ATOM 704 N N . ARG A 1 93 ? -14.059 -3.683 1.973 1.00 95.81 93 ARG A N 1
ATOM 705 C CA . ARG A 1 93 ? -14.279 -5.065 1.541 1.00 95.81 93 ARG A CA 1
ATOM 706 C C . ARG A 1 93 ? -14.469 -5.195 0.029 1.00 95.81 93 ARG A C 1
ATOM 708 O O . ARG A 1 93 ? -14.015 -6.185 -0.547 1.00 95.81 93 ARG A O 1
ATOM 715 N N . ASP A 1 94 ? -15.179 -4.258 -0.586 1.00 95.69 94 ASP A N 1
ATOM 716 C CA . ASP A 1 94 ? -15.518 -4.329 -2.006 1.00 95.69 94 ASP A CA 1
ATOM 717 C C . ASP A 1 94 ? -14.298 -3.969 -2.861 1.00 95.69 94 ASP A C 1
ATOM 719 O O . ASP A 1 94 ? -13.994 -4.6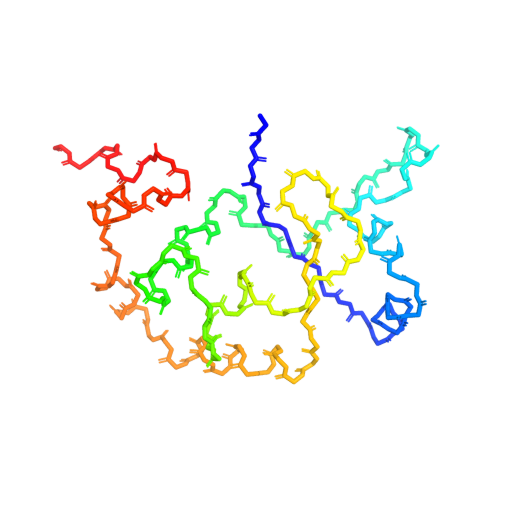70 -3.827 1.00 95.69 94 ASP A O 1
ATOM 723 N N . THR A 1 95 ? -13.509 -2.990 -2.418 1.00 96.06 95 THR A N 1
ATOM 724 C CA . THR A 1 95 ? -12.209 -2.625 -2.988 1.00 96.06 95 THR A CA 1
ATOM 725 C C . THR A 1 95 ? -11.226 -3.790 -2.904 1.00 96.06 95 THR A C 1
ATOM 727 O O . THR A 1 95 ? -10.619 -4.153 -3.908 1.00 96.06 95 THR A O 1
ATOM 730 N N . VAL A 1 96 ? -11.110 -4.453 -1.746 1.00 96.00 96 VAL A N 1
ATOM 731 C CA . VAL A 1 96 ? -10.252 -5.643 -1.588 1.00 96.00 96 VAL A CA 1
ATOM 732 C C . VAL A 1 96 ? -10.674 -6.762 -2.547 1.00 96.00 96 VAL A C 1
ATOM 734 O O . VAL A 1 96 ? -9.820 -7.409 -3.152 1.00 96.00 96 VAL A O 1
ATOM 737 N N . ARG A 1 97 ? -11.982 -6.986 -2.734 1.00 96.38 97 ARG A N 1
ATOM 738 C CA . ARG A 1 97 ? -12.493 -7.977 -3.700 1.00 96.38 97 ARG A CA 1
ATOM 739 C C . ARG A 1 97 ? -12.134 -7.615 -5.139 1.00 96.38 97 ARG A C 1
ATOM 741 O O . ARG A 1 97 ? -11.725 -8.501 -5.887 1.00 96.38 97 ARG A O 1
ATOM 748 N N . ALA A 1 98 ? -12.281 -6.348 -5.518 1.00 95.94 98 ALA A N 1
ATOM 749 C CA . ALA A 1 98 ? -11.936 -5.869 -6.853 1.00 95.94 98 ALA A CA 1
ATOM 750 C C . ALA A 1 98 ? -10.430 -6.003 -7.126 1.00 95.94 98 ALA A C 1
ATOM 752 O O . ALA A 1 98 ? -10.041 -6.551 -8.156 1.00 95.94 98 ALA A O 1
ATOM 753 N N . VAL A 1 99 ? -9.590 -5.599 -6.168 1.00 95.69 99 VAL A N 1
ATOM 754 C CA . VAL A 1 99 ? -8.129 -5.753 -6.231 1.00 95.69 99 VAL A CA 1
ATOM 755 C C . VAL A 1 99 ? -7.732 -7.218 -6.379 1.00 95.69 99 VAL A C 1
ATOM 757 O O . VAL A 1 99 ? -6.933 -7.548 -7.251 1.00 95.69 99 VAL A O 1
ATOM 760 N N . ALA A 1 100 ? -8.310 -8.111 -5.572 1.00 95.88 100 ALA A N 1
ATOM 761 C CA . ALA A 1 100 ? -8.014 -9.539 -5.647 1.00 95.88 100 ALA A CA 1
ATOM 762 C C . ALA A 1 100 ? -8.366 -10.126 -7.024 1.00 95.88 100 ALA A C 1
ATOM 764 O O . ALA A 1 100 ? -7.570 -10.867 -7.593 1.00 95.88 100 ALA A O 1
ATOM 765 N N . ALA A 1 101 ? -9.521 -9.759 -7.588 1.00 95.81 101 ALA A N 1
ATOM 766 C CA . ALA A 1 101 ? -9.916 -10.192 -8.926 1.00 95.81 101 ALA A CA 1
ATOM 767 C C . ALA A 1 101 ? -8.996 -9.625 -10.024 1.00 95.81 101 ALA A C 1
ATOM 769 O O . ALA A 1 101 ? -8.648 -10.336 -10.965 1.00 95.81 101 ALA A O 1
ATOM 770 N N . ALA A 1 102 ? -8.575 -8.362 -9.902 1.00 94.31 102 ALA A N 1
ATOM 771 C CA . ALA A 1 102 ? -7.646 -7.738 -10.842 1.00 94.31 102 ALA A CA 1
ATOM 772 C C . ALA A 1 102 ? -6.256 -8.394 -10.800 1.00 94.31 102 ALA A C 1
ATOM 774 O O . ALA A 1 102 ? -5.654 -8.621 -11.847 1.00 94.31 102 ALA A O 1
ATOM 775 N N . LEU A 1 103 ? -5.767 -8.739 -9.605 1.00 93.25 103 LEU A N 1
ATOM 776 C CA . LEU A 1 103 ? -4.513 -9.470 -9.424 1.00 93.25 103 LEU A CA 1
ATOM 777 C C . LEU A 1 103 ? -4.589 -10.889 -9.999 1.00 93.25 103 LEU A C 1
ATOM 779 O O . LEU A 1 103 ? -3.656 -11.306 -10.675 1.00 93.25 103 LEU A O 1
ATOM 783 N N . ASP A 1 104 ? -5.699 -11.605 -9.797 1.00 94.00 104 ASP A N 1
ATOM 784 C CA . ASP A 1 104 ? -5.895 -12.961 -10.338 1.00 94.00 104 ASP A CA 1
ATOM 785 C C . ASP A 1 104 ? -5.919 -12.976 -11.879 1.00 94.00 104 ASP A C 1
ATOM 787 O O . ASP A 1 104 ? -5.425 -13.900 -12.524 1.00 94.00 104 ASP A O 1
ATOM 791 N N . ALA A 1 105 ? -6.422 -11.899 -12.492 1.00 92.62 105 ALA A N 1
ATOM 792 C CA . ALA A 1 105 ? -6.390 -11.713 -13.941 1.00 92.62 105 ALA A CA 1
ATOM 793 C C . ALA A 1 105 ? -4.988 -11.363 -14.490 1.00 92.62 105 ALA A C 1
ATOM 795 O O . ALA A 1 105 ? -4.735 -11.526 -15.690 1.00 92.62 105 ALA A O 1
ATOM 796 N N . LEU A 1 106 ? -4.064 -10.884 -13.648 1.00 90.19 106 LEU A N 1
ATOM 797 C CA . LEU A 1 106 ? -2.693 -10.552 -14.038 1.00 90.19 106 LEU A CA 1
ATOM 798 C C . LEU A 1 106 ? -1.785 -11.781 -13.936 1.00 90.19 106 LEU A C 1
ATOM 800 O O . LEU A 1 106 ? -1.220 -12.105 -12.896 1.00 90.19 106 LEU A O 1
ATOM 804 N N . GLY A 1 107 ? -1.579 -12.443 -15.073 1.00 90.25 107 GLY A N 1
ATOM 805 C CA . GLY A 1 107 ? -0.630 -13.548 -15.164 1.00 90.25 107 GLY A CA 1
ATOM 806 C C . GLY A 1 107 ? 0.818 -13.123 -14.881 1.00 90.25 107 GLY A C 1
ATOM 807 O O . GLY A 1 107 ? 1.263 -12.047 -15.285 1.00 90.25 107 GLY A O 1
ATOM 808 N N . VAL A 1 108 ? 1.590 -14.024 -14.267 1.00 91.44 108 VAL A N 1
ATOM 809 C CA . VAL A 1 108 ? 3.021 -13.821 -13.965 1.00 91.44 108 VAL A CA 1
ATOM 810 C C . VAL A 1 108 ? 3.831 -13.452 -15.212 1.00 91.44 108 VAL A C 1
ATOM 812 O O . VAL A 1 108 ? 4.717 -12.605 -15.138 1.00 91.44 108 VAL A O 1
ATOM 815 N N . GLU A 1 109 ? 3.516 -14.034 -16.372 1.00 93.50 109 GLU A N 1
ATOM 816 C CA . GLU A 1 109 ? 4.207 -13.703 -17.626 1.00 93.50 109 GLU A CA 1
ATOM 817 C C . GLU A 1 109 ? 3.959 -12.255 -18.066 1.00 93.50 109 GLU A C 1
ATOM 819 O O . GLU A 1 109 ? 4.872 -11.598 -18.562 1.00 93.50 109 GLU A O 1
ATOM 824 N N . THR A 1 110 ? 2.758 -11.721 -17.823 1.00 91.00 110 THR A N 1
ATOM 825 C CA . THR A 1 110 ? 2.444 -10.309 -18.077 1.00 91.00 110 THR A CA 1
ATOM 826 C C . THR A 1 110 ? 3.275 -9.404 -17.174 1.00 91.00 110 THR A C 1
ATOM 828 O O . THR A 1 110 ? 3.834 -8.419 -17.650 1.00 91.00 110 THR A O 1
ATOM 831 N N . LEU A 1 111 ? 3.399 -9.747 -15.888 1.00 92.44 111 LEU A N 1
ATOM 832 C CA . LEU A 1 111 ? 4.215 -8.982 -14.941 1.00 92.44 111 LEU A CA 1
ATOM 833 C C . LEU A 1 111 ? 5.694 -9.003 -15.338 1.00 92.44 111 LEU A C 1
ATOM 835 O O . LEU A 1 111 ? 6.328 -7.952 -15.367 1.00 92.44 111 LEU A O 1
ATOM 839 N N . ARG A 1 112 ? 6.230 -10.169 -15.725 1.00 92.56 112 ARG A N 1
ATOM 840 C CA . ARG A 1 112 ? 7.611 -10.278 -16.223 1.00 92.56 112 ARG A CA 1
ATOM 841 C C . ARG A 1 112 ? 7.839 -9.461 -17.487 1.00 92.56 112 ARG A C 1
ATOM 843 O O . ARG A 1 112 ? 8.861 -8.800 -17.589 1.00 92.56 112 ARG A O 1
ATOM 850 N N . ALA A 1 113 ? 6.901 -9.488 -18.432 1.00 92.81 113 ALA A N 1
ATOM 851 C CA . ALA A 1 113 ? 7.015 -8.726 -19.673 1.00 92.81 113 ALA A CA 1
ATOM 852 C C . ALA A 1 113 ? 6.966 -7.203 -19.454 1.00 92.81 113 ALA A C 1
ATOM 854 O O . ALA A 1 113 ? 7.479 -6.456 -20.282 1.00 92.81 113 ALA A O 1
ATOM 855 N N . ARG A 1 114 ? 6.340 -6.742 -18.364 1.00 92.94 114 ARG A N 1
ATOM 856 C CA . ARG A 1 114 ? 6.248 -5.321 -17.990 1.00 92.94 114 ARG A CA 1
ATOM 857 C C . ARG A 1 114 ? 7.359 -4.859 -17.049 1.00 92.94 114 ARG A C 1
ATOM 859 O O . ARG A 1 114 ? 7.490 -3.662 -16.819 1.00 92.94 114 ARG A O 1
ATOM 866 N N . PHE A 1 115 ? 8.131 -5.784 -16.490 1.00 93.12 115 PHE A N 1
ATOM 867 C CA . PHE A 1 115 ? 9.280 -5.448 -15.666 1.00 93.12 115 PHE A CA 1
ATOM 868 C C . PHE A 1 115 ? 10.417 -4.942 -16.559 1.00 93.12 115 PHE A C 1
ATOM 870 O O . PHE A 1 115 ? 11.033 -5.709 -17.298 1.00 93.12 115 PHE A O 1
ATOM 877 N N . ASP A 1 116 ? 10.688 -3.642 -16.482 1.00 93.12 116 ASP A N 1
ATOM 878 C CA . ASP A 1 116 ? 11.728 -2.966 -17.255 1.00 93.12 116 ASP A CA 1
ATOM 879 C C . ASP A 1 116 ? 12.583 -2.108 -16.311 1.00 93.12 116 ASP A C 1
ATOM 881 O O . ASP A 1 116 ? 12.208 -0.976 -15.997 1.00 93.12 116 ASP A O 1
ATOM 885 N N . PRO A 1 117 ? 13.743 -2.617 -15.856 1.00 93.62 117 PRO A N 1
ATOM 886 C CA . PRO A 1 117 ? 14.632 -1.883 -14.962 1.00 93.62 117 PRO A CA 1
ATOM 887 C C . PRO A 1 117 ? 15.087 -0.520 -15.490 1.00 93.62 117 PRO A C 1
ATOM 889 O O . PRO A 1 117 ? 15.309 0.401 -14.704 1.00 93.62 117 PRO A O 1
ATOM 892 N N . GLY A 1 118 ? 15.233 -0.384 -16.813 1.00 94.19 118 GLY A N 1
ATOM 893 C CA . GLY A 1 118 ? 15.641 0.866 -17.444 1.00 94.19 118 GLY A CA 1
ATOM 894 C C . GLY A 1 118 ? 14.531 1.909 -17.370 1.00 94.19 118 GLY A C 1
ATOM 895 O O . GLY A 1 118 ? 14.783 3.045 -16.971 1.00 94.19 118 GLY A O 1
ATOM 896 N N . ALA A 1 119 ? 13.296 1.515 -17.687 1.00 93.75 119 ALA A N 1
ATOM 897 C CA . ALA A 1 119 ? 12.128 2.381 -17.541 1.00 93.75 119 ALA A CA 1
ATOM 898 C C . ALA A 1 119 ? 11.836 2.718 -16.070 1.00 93.75 119 ALA A C 1
ATOM 900 O O . ALA A 1 119 ? 11.503 3.861 -15.758 1.00 93.75 119 ALA A O 1
ATOM 901 N N . MET A 1 120 ? 12.004 1.755 -15.161 1.00 94.88 120 MET A N 1
ATOM 902 C CA . MET A 1 120 ? 11.839 1.962 -13.721 1.00 94.88 120 MET A CA 1
ATOM 903 C C . MET A 1 120 ? 12.838 2.993 -13.183 1.00 94.88 120 MET A C 1
ATOM 905 O O . MET A 1 120 ? 12.438 3.929 -12.499 1.00 94.88 120 MET A O 1
ATOM 909 N N . ALA A 1 121 ? 14.120 2.890 -13.545 1.00 93.38 121 ALA A N 1
ATOM 910 C CA . ALA A 1 121 ? 15.107 3.904 -13.175 1.00 93.38 121 ALA A CA 1
ATOM 911 C C . ALA A 1 121 ? 14.814 5.268 -13.826 1.00 93.38 121 ALA A C 1
ATOM 913 O O . ALA A 1 121 ? 14.894 6.295 -13.166 1.00 93.38 121 ALA A O 1
ATOM 914 N N . ALA A 1 122 ? 14.413 5.297 -15.102 1.00 93.00 122 ALA A N 1
ATOM 915 C CA . ALA A 1 122 ? 14.095 6.542 -15.807 1.00 93.00 122 ALA A CA 1
ATOM 916 C C . ALA A 1 122 ? 12.835 7.262 -15.285 1.00 93.00 122 ALA A C 1
ATOM 918 O O . ALA A 1 122 ? 12.628 8.432 -15.604 1.00 93.00 122 ALA A O 1
ATOM 919 N N . THR A 1 123 ? 11.980 6.564 -14.533 1.00 92.44 123 THR A N 1
ATOM 920 C CA . THR A 1 123 ? 10.757 7.107 -13.921 1.00 92.44 123 THR A CA 1
ATOM 921 C C . THR A 1 123 ? 10.868 7.246 -12.402 1.00 92.44 123 THR A C 1
ATOM 923 O O . THR A 1 123 ? 9.851 7.439 -11.735 1.00 92.44 123 THR A O 1
ATOM 926 N N . ASP A 1 124 ? 12.094 7.175 -11.870 1.00 92.69 124 ASP A N 1
ATOM 927 C CA . ASP A 1 124 ? 12.414 7.332 -10.450 1.00 92.69 124 ASP A CA 1
ATOM 928 C C . ASP A 1 124 ? 11.626 6.369 -9.540 1.00 92.69 124 ASP A C 1
ATOM 930 O O . ASP A 1 124 ? 11.162 6.736 -8.457 1.00 92.69 124 ASP A O 1
ATOM 934 N N . ILE A 1 125 ? 11.450 5.115 -9.977 1.00 95.56 125 ILE A N 1
ATOM 935 C CA . ILE A 1 125 ? 10.813 4.082 -9.153 1.00 95.56 125 ILE A CA 1
ATOM 936 C C . ILE A 1 125 ? 11.697 3.776 -7.946 1.00 95.56 125 ILE A C 1
ATOM 938 O O . ILE A 1 125 ? 12.865 3.413 -8.077 1.00 95.56 125 ILE A O 1
ATOM 942 N N . TYR A 1 126 ? 11.122 3.868 -6.754 1.00 94.31 126 TYR A N 1
ATOM 943 C CA . TYR A 1 126 ? 11.790 3.572 -5.499 1.00 94.31 126 TYR A CA 1
ATOM 944 C C . TYR A 1 126 ? 11.929 2.055 -5.262 1.00 94.31 126 TYR A C 1
ATOM 946 O O . TYR A 1 126 ? 10.988 1.304 -5.505 1.00 94.31 126 TYR A O 1
ATOM 954 N N . PRO A 1 127 ? 13.045 1.571 -4.701 1.00 93.75 127 PRO A N 1
ATOM 955 C CA . PRO A 1 127 ? 14.290 2.287 -4.459 1.00 93.75 127 PRO A CA 1
ATOM 956 C C . PRO A 1 127 ? 15.116 2.420 -5.743 1.00 93.75 127 PRO A C 1
ATOM 958 O O . PRO A 1 127 ? 15.022 1.584 -6.634 1.00 93.75 127 PRO A O 1
ATOM 961 N N . ASP A 1 128 ? 15.981 3.432 -5.804 1.00 90.94 128 ASP A N 1
ATOM 962 C CA . ASP A 1 128 ? 16.872 3.690 -6.945 1.00 90.94 128 ASP A CA 1
ATOM 963 C C . ASP A 1 128 ? 18.025 2.663 -7.022 1.00 90.94 128 ASP A C 1
ATOM 965 O O . ASP A 1 128 ? 19.178 2.944 -6.693 1.00 90.94 128 ASP A O 1
ATOM 969 N N . ILE A 1 129 ? 17.680 1.413 -7.351 1.00 91.56 129 ILE A N 1
ATOM 970 C CA . ILE A 1 129 ? 18.612 0.276 -7.444 1.00 91.56 129 ILE A CA 1
ATOM 971 C C . ILE A 1 129 ? 18.379 -0.606 -8.675 1.00 91.56 129 ILE A C 1
ATOM 973 O O . ILE A 1 129 ? 19.116 -1.568 -8.878 1.00 91.56 129 ILE A O 1
ATOM 977 N N . TRP A 1 130 ? 17.357 -0.330 -9.488 1.00 91.56 130 TRP A N 1
ATOM 978 C CA . TRP A 1 130 ? 16.860 -1.274 -10.498 1.00 91.56 130 TRP A CA 1
ATOM 979 C C . TRP A 1 130 ? 17.891 -1.636 -11.573 1.00 91.56 130 TRP A C 1
ATOM 981 O O . TRP A 1 130 ? 17.879 -2.749 -12.089 1.00 91.56 130 TRP A O 1
ATOM 991 N N . THR A 1 131 ? 18.823 -0.734 -11.875 1.00 88.44 131 THR A N 1
ATOM 992 C CA . THR A 1 131 ? 19.893 -0.937 -12.867 1.00 88.44 131 THR A CA 1
ATOM 993 C C . THR A 1 131 ? 21.201 -1.460 -12.262 1.00 88.44 131 THR A C 1
ATOM 995 O O . THR A 1 131 ? 22.163 -1.733 -12.985 1.00 88.44 131 THR A O 1
ATOM 998 N N . ILE A 1 132 ? 21.273 -1.635 -10.938 1.00 75.12 132 ILE A N 1
ATOM 999 C CA . ILE A 1 132 ? 22.471 -2.141 -10.265 1.00 75.12 132 ILE A CA 1
ATOM 1000 C C . ILE A 1 132 ? 22.569 -3.651 -10.527 1.00 75.12 132 ILE A C 1
ATOM 1002 O O . ILE A 1 132 ? 21.909 -4.456 -9.878 1.00 75.12 132 ILE A O 1
ATOM 1006 N N . GLY A 1 133 ? 23.400 -4.036 -11.501 1.00 60.56 133 GLY A N 1
ATOM 1007 C CA . GLY A 1 133 ? 23.645 -5.436 -11.878 1.00 60.56 133 GLY A CA 1
ATOM 1008 C C . GLY A 1 133 ? 23.271 -5.803 -13.317 1.00 60.56 133 GLY A C 1
ATOM 1009 O O . GLY A 1 133 ? 23.492 -6.941 -13.715 1.00 60.56 133 GLY A O 1
ATOM 1010 N N . THR A 1 134 ? 22.760 -4.865 -14.121 1.00 55.97 134 THR A N 1
ATOM 1011 C CA . THR A 1 134 ? 22.486 -5.077 -15.557 1.00 55.97 134 THR A CA 1
ATOM 1012 C C . THR A 1 134 ? 23.720 -4.840 -16.447 1.00 55.97 134 THR A C 1
ATOM 1014 O O . THR A 1 134 ? 23.595 -4.282 -17.536 1.00 55.97 134 THR A O 1
ATOM 1017 N N . GLY A 1 135 ? 24.914 -5.211 -15.967 1.00 46.47 135 GLY A N 1
ATOM 1018 C CA . GLY A 1 135 ? 26.200 -5.073 -16.670 1.00 46.47 135 GLY A CA 1
ATOM 1019 C C . GLY A 1 135 ? 26.718 -6.382 -17.247 1.00 46.47 135 GLY A C 1
ATOM 1020 O O . GLY A 1 135 ? 26.502 -7.429 -16.599 1.00 46.47 135 GLY A O 1
#

Secondary structure (DSSP, 8-state):
-----EE-PPPHHHHHHHHH-TTHHHHHHH--TT-TTPPPPPPSEE-GGGHHHHHHHHHSSSS---SSTTHHHH-SEE-S---SS---EE--HHHHHHHHHHHHHS-HHHHHHH--HHHHHHTTPSSTTTTTT--